Protein AF-A0A938GNL1-F1 (afdb_monomer_lite)

Radius of gyration: 19.64 Å; chains: 1; bounding box: 45×20×61 Å

Secondary structure (DSSP, 8-state):
----HHHHHHHHHHHHHHHHHHHHHHHHHHHHHHHHT-PPPHHHHHHHHHGGGGGHHHHHHHHHHHHHHH-SSS-HHHHHHHHHHHHHHHHHHHHHHHHHHHHHHHHHHT--TTTTTTT-

pLDDT: mean 83.27, std 11.06, range [49.28, 95.38]

Sequence (120 aa):
MRYTLKNAARVAVMQVIIVVLGILGTGASESWWVIAGQPMPAFTHGMIEWGVLLLLIPAVWICWAARIIRDRNVEDELKRLVFLSGFVLTCALFFLMALSTLYVFGSIADFNPTEKADGL

Foldseek 3Di:
DPLDLVLLVVLLVLLVVLLVVLLVLLVVLVVVCVVLVHDQDPLSVCCNVCSVVSNVVSVVLSVVLVVQNPDPPHDVVVNVVSSVVSVVSSVVSNVSSCCSNVVSVVVVVPDDPVVVVVPD

Structure (mmCIF, N/CA/C/O backbone):
data_AF-A0A938GNL1-F1
#
_entry.id   AF-A0A938GNL1-F1
#
loop_
_atom_site.group_PDB
_atom_site.id
_atom_site.type_symbol
_atom_site.label_atom_id
_atom_site.label_alt_id
_atom_site.label_comp_id
_atom_site.label_asym_id
_atom_site.label_entity_id
_atom_site.label_seq_id
_atom_site.pdbx_PDB_ins_code
_atom_site.Cartn_x
_atom_site.Cartn_y
_atom_site.Cartn_z
_atom_site.occupancy
_atom_site.B_iso_or_equiv
_atom_site.auth_seq_id
_atom_site.auth_comp_id
_atom_site.auth_asym_id
_atom_site.auth_atom_id
_atom_site.pdbx_PDB_model_num
ATOM 1 N N . MET A 1 1 ? -6.328 12.160 20.239 1.00 50.81 1 MET A N 1
ATOM 2 C CA . MET A 1 1 ? -7.157 11.882 19.039 1.00 50.81 1 MET A CA 1
ATOM 3 C C . MET A 1 1 ? -8.210 10.847 19.407 1.00 50.81 1 MET A C 1
ATOM 5 O O . MET A 1 1 ? -7.836 9.842 19.988 1.00 50.81 1 MET A O 1
ATOM 9 N N . ARG A 1 2 ? -9.501 11.053 19.105 1.00 57.31 2 ARG A N 1
ATOM 10 C CA . ARG A 1 2 ? -10.501 9.978 19.264 1.00 57.31 2 ARG A CA 1
ATOM 11 C C . ARG A 1 2 ? -10.280 8.932 18.161 1.00 57.31 2 ARG A C 1
ATOM 13 O O . ARG A 1 2 ? -10.420 9.255 16.980 1.00 57.31 2 ARG A O 1
ATOM 20 N N . TYR A 1 3 ? -9.915 7.708 18.539 1.00 66.81 3 TYR A N 1
ATOM 21 C CA . TYR A 1 3 ? -9.743 6.571 17.629 1.00 66.81 3 TYR A CA 1
ATOM 22 C C . TYR A 1 3 ? -11.118 6.096 17.154 1.00 66.81 3 TYR A C 1
ATOM 24 O O . TYR A 1 3 ? -11.794 5.316 17.816 1.00 66.81 3 TYR A O 1
ATOM 32 N N . THR A 1 4 ? -11.579 6.651 16.035 1.00 81.19 4 THR A N 1
ATOM 33 C CA . THR A 1 4 ? -12.898 6.346 15.474 1.00 81.19 4 THR A CA 1
ATOM 34 C C . THR A 1 4 ? -12.761 5.518 14.207 1.00 81.19 4 THR A C 1
ATOM 36 O O . THR A 1 4 ? -11.809 5.687 13.443 1.00 81.19 4 THR A O 1
ATOM 39 N N . LEU A 1 5 ? -13.765 4.680 13.936 1.00 81.81 5 LEU A N 1
ATOM 40 C CA . LEU A 1 5 ? -13.853 3.907 12.696 1.00 81.81 5 LEU A CA 1
ATOM 41 C C . LEU A 1 5 ? -13.752 4.803 11.446 1.00 81.81 5 LEU A C 1
ATOM 43 O O . LEU A 1 5 ? -13.161 4.406 10.449 1.00 81.81 5 LEU A O 1
ATOM 47 N N . LYS A 1 6 ? -14.244 6.049 11.528 1.00 86.06 6 LYS A N 1
ATOM 48 C CA . LYS A 1 6 ? -14.115 7.054 10.461 1.00 86.06 6 LYS A CA 1
ATOM 49 C C . LYS A 1 6 ? -12.653 7.366 10.120 1.00 86.06 6 LYS A C 1
ATOM 51 O O . LYS A 1 6 ? -12.326 7.515 8.948 1.00 86.06 6 LYS A O 1
ATOM 56 N N . ASN A 1 7 ? -11.774 7.448 11.120 1.00 86.94 7 ASN A N 1
ATOM 57 C CA . ASN A 1 7 ? -10.352 7.713 10.893 1.00 86.94 7 ASN A CA 1
ATOM 58 C C . ASN A 1 7 ? -9.652 6.493 10.285 1.00 86.94 7 ASN A C 1
ATOM 60 O O . ASN A 1 7 ? -8.875 6.658 9.352 1.00 86.94 7 ASN A O 1
ATOM 64 N N . ALA A 1 8 ? -9.965 5.280 10.753 1.00 84.56 8 ALA A N 1
ATOM 65 C CA . ALA A 1 8 ? -9.433 4.050 10.162 1.00 84.56 8 ALA A CA 1
ATOM 66 C C . ALA A 1 8 ? -9.865 3.890 8.693 1.00 84.56 8 ALA A C 1
ATOM 68 O O . ALA A 1 8 ? -9.039 3.593 7.836 1.00 84.56 8 ALA A O 1
ATOM 69 N N . ALA A 1 9 ? -11.131 4.187 8.384 1.00 87.31 9 ALA A N 1
ATOM 70 C CA . ALA A 1 9 ? -11.634 4.179 7.013 1.00 87.31 9 ALA A CA 1
ATOM 71 C C . ALA A 1 9 ? -10.902 5.194 6.118 1.00 87.31 9 ALA A C 1
ATOM 73 O O . ALA A 1 9 ? -10.549 4.863 4.992 1.00 87.31 9 ALA A O 1
ATOM 74 N N . ARG A 1 10 ? -10.608 6.406 6.617 1.00 89.62 10 ARG A N 1
ATOM 75 C CA . ARG A 1 10 ? -9.800 7.391 5.872 1.00 89.62 10 ARG A CA 1
ATOM 76 C C . ARG A 1 10 ? -8.398 6.874 5.556 1.00 89.62 10 ARG A C 1
ATOM 78 O O . ARG A 1 10 ? -7.946 7.054 4.432 1.00 89.62 10 ARG A O 1
ATOM 85 N N . VAL A 1 11 ? -7.739 6.219 6.514 1.00 88.62 11 VAL A N 1
ATOM 86 C CA . VAL A 1 11 ? -6.412 5.614 6.302 1.00 88.62 11 VAL A CA 1
ATOM 87 C C . VAL A 1 11 ? -6.481 4.524 5.231 1.00 88.62 11 VAL A C 1
ATOM 89 O O . VAL A 1 11 ? -5.684 4.545 4.300 1.00 88.62 11 VAL A O 1
ATOM 92 N N . ALA A 1 12 ? -7.477 3.637 5.289 1.00 87.69 12 ALA A N 1
ATOM 93 C CA . ALA A 1 12 ? -7.663 2.602 4.270 1.00 87.69 12 ALA A CA 1
ATOM 94 C C . ALA A 1 12 ? -7.909 3.192 2.868 1.00 87.69 12 ALA A C 1
ATOM 96 O O . ALA A 1 12 ? -7.325 2.732 1.892 1.00 87.69 12 ALA A O 1
ATOM 97 N N . VAL A 1 13 ? -8.719 4.252 2.759 1.00 91.69 13 VAL A N 1
ATOM 98 C CA . VAL A 1 13 ? -8.940 4.954 1.482 1.00 91.69 13 VAL A CA 1
ATOM 99 C C . VAL A 1 13 ? -7.642 5.570 0.956 1.00 91.69 13 VAL A C 1
ATOM 101 O O . VAL A 1 13 ? -7.349 5.438 -0.229 1.00 91.69 13 VAL A O 1
ATOM 104 N N . MET A 1 14 ? -6.833 6.194 1.818 1.00 92.12 14 MET A N 1
ATOM 105 C CA . MET A 1 14 ? -5.519 6.717 1.423 1.00 92.12 14 MET A CA 1
ATOM 106 C C . MET A 1 14 ? -4.597 5.608 0.905 1.00 92.12 14 MET A C 1
ATOM 108 O O . MET A 1 14 ? -3.962 5.793 -0.128 1.00 92.12 14 MET A O 1
ATOM 112 N N . GLN A 1 15 ? -4.563 4.448 1.568 1.00 90.75 15 GLN A N 1
ATOM 113 C CA . GLN A 1 15 ? -3.783 3.292 1.113 1.00 90.75 15 GLN A CA 1
ATOM 114 C C . GLN A 1 15 ? -4.225 2.823 -0.278 1.00 90.75 15 GLN A C 1
ATOM 116 O O . GLN A 1 15 ? -3.380 2.599 -1.139 1.00 90.75 15 GLN A O 1
ATOM 121 N N . VAL A 1 16 ? -5.536 2.727 -0.527 1.00 90.75 16 VAL A N 1
ATOM 122 C CA . VAL A 1 16 ? -6.074 2.354 -1.846 1.00 90.75 16 VAL A CA 1
ATOM 123 C C . VAL A 1 16 ? -5.660 3.364 -2.915 1.00 90.75 16 VAL A C 1
ATOM 125 O O . VAL A 1 16 ? -5.181 2.959 -3.969 1.00 90.75 16 VAL A O 1
ATOM 128 N N . ILE A 1 17 ? -5.784 4.667 -2.643 1.00 92.25 17 ILE A N 1
ATOM 129 C CA . ILE A 1 17 ? -5.375 5.717 -3.589 1.00 92.25 17 ILE A CA 1
ATOM 130 C C . ILE A 1 17 ? -3.880 5.610 -3.908 1.00 92.25 17 ILE A C 1
ATOM 132 O O . ILE A 1 17 ? -3.508 5.675 -5.075 1.00 92.25 17 ILE A O 1
ATOM 136 N N . ILE A 1 18 ? -3.031 5.410 -2.895 1.00 91.00 18 ILE A N 1
ATOM 137 C CA . ILE A 1 18 ? -1.581 5.249 -3.074 1.00 91.00 18 ILE A CA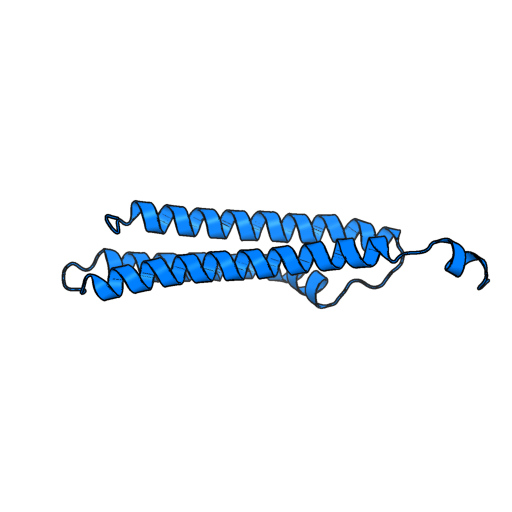 1
ATOM 138 C C . ILE A 1 18 ? -1.271 4.045 -3.965 1.00 91.00 18 ILE A C 1
ATOM 140 O O . ILE A 1 18 ? -0.475 4.170 -4.892 1.00 91.00 18 ILE A O 1
ATOM 144 N N . VAL A 1 19 ? -1.914 2.899 -3.719 1.00 89.38 19 VAL A N 1
ATOM 145 C CA . VAL A 1 19 ? -1.717 1.692 -4.533 1.00 89.38 19 VAL A CA 1
ATOM 146 C C . VAL A 1 19 ? -2.175 1.929 -5.973 1.00 89.38 19 VAL A C 1
ATOM 148 O O . VAL A 1 19 ? -1.433 1.631 -6.900 1.00 89.38 19 VAL A O 1
ATOM 151 N N . VAL A 1 20 ? -3.351 2.524 -6.184 1.00 91.75 20 VAL A N 1
ATOM 152 C CA . VAL A 1 20 ? -3.859 2.806 -7.538 1.00 91.75 20 VAL A CA 1
ATOM 153 C C . VAL A 1 20 ? -2.937 3.768 -8.289 1.00 91.75 20 VAL A C 1
ATOM 155 O O . VAL A 1 20 ? -2.546 3.477 -9.416 1.00 91.75 20 VAL A O 1
ATOM 158 N N . LEU A 1 21 ? -2.552 4.890 -7.672 1.00 90.44 21 LEU A N 1
ATOM 159 C CA . LEU A 1 21 ? -1.647 5.862 -8.294 1.00 90.44 21 LEU A CA 1
ATOM 160 C C . LEU A 1 21 ? -0.271 5.263 -8.574 1.00 90.44 21 LEU A C 1
ATOM 162 O O . LEU A 1 21 ? 0.315 5.559 -9.611 1.00 90.44 21 LEU A O 1
ATOM 166 N N . GLY A 1 22 ? 0.229 4.416 -7.677 1.00 87.56 22 GLY A N 1
ATOM 167 C CA . GLY A 1 22 ? 1.483 3.714 -7.883 1.00 87.56 22 GLY A CA 1
ATOM 168 C C . GLY A 1 22 ? 1.413 2.783 -9.089 1.00 87.56 22 GLY A C 1
ATOM 169 O O . GLY A 1 22 ? 2.222 2.947 -9.987 1.00 87.56 22 GLY A O 1
ATOM 170 N N . ILE A 1 23 ? 0.411 1.898 -9.174 1.00 88.12 23 ILE A N 1
ATOM 171 C CA . ILE A 1 23 ? 0.249 0.968 -10.310 1.00 88.12 23 ILE A CA 1
ATOM 172 C C . ILE A 1 23 ? 0.129 1.738 -11.627 1.00 88.12 23 ILE A C 1
ATOM 174 O O . ILE A 1 23 ? 0.780 1.384 -12.606 1.00 88.12 23 ILE A O 1
ATOM 178 N N . LEU A 1 24 ? -0.673 2.808 -11.654 1.00 88.75 24 LEU A N 1
ATOM 179 C CA . LEU A 1 24 ? -0.819 3.649 -12.842 1.00 88.75 24 LEU A CA 1
ATOM 180 C C . LEU A 1 24 ? 0.493 4.348 -13.213 1.00 88.75 24 LEU A C 1
ATOM 182 O O . LEU A 1 24 ? 0.833 4.407 -14.390 1.00 88.75 24 LEU A O 1
ATOM 186 N N . GLY A 1 25 ? 1.241 4.849 -12.228 1.00 86.00 25 GLY A N 1
ATOM 187 C CA . GLY A 1 25 ? 2.559 5.442 -12.443 1.00 86.00 25 GLY A CA 1
ATOM 188 C C . GLY A 1 25 ? 3.563 4.431 -12.997 1.00 86.00 25 GLY A C 1
ATOM 189 O O . GLY A 1 25 ? 4.254 4.725 -13.970 1.00 86.00 25 GLY A O 1
ATOM 190 N N . THR A 1 26 ? 3.592 3.221 -12.436 1.00 85.06 26 THR A N 1
ATOM 191 C CA . THR A 1 26 ? 4.428 2.113 -12.910 1.00 85.06 26 THR A CA 1
ATOM 192 C C . THR A 1 26 ? 4.040 1.701 -14.335 1.00 85.06 26 THR A C 1
ATOM 194 O O . THR A 1 26 ? 4.913 1.602 -15.193 1.00 85.06 26 THR A O 1
ATOM 197 N N . GLY A 1 27 ? 2.748 1.545 -14.638 1.00 85.00 27 GLY A N 1
ATOM 198 C CA . GLY A 1 27 ? 2.271 1.204 -15.984 1.00 85.00 27 GLY A CA 1
ATOM 199 C C . GLY A 1 27 ? 2.542 2.300 -17.020 1.00 85.00 27 GLY A C 1
ATOM 200 O O . GLY A 1 27 ? 2.989 2.017 -18.126 1.00 85.00 27 GLY A O 1
ATOM 201 N N . ALA A 1 28 ? 2.371 3.575 -16.662 1.00 84.31 28 ALA A N 1
ATOM 202 C CA . ALA A 1 28 ? 2.748 4.685 -17.541 1.00 84.31 28 ALA A CA 1
ATOM 203 C C . ALA A 1 28 ? 4.255 4.676 -17.852 1.00 84.31 28 ALA A C 1
ATOM 205 O O . ALA A 1 28 ? 4.674 5.001 -18.963 1.00 84.31 28 ALA A O 1
ATOM 206 N N . SER A 1 29 ? 5.068 4.263 -16.879 1.00 81.69 29 SER A N 1
ATOM 207 C CA . SER A 1 29 ? 6.518 4.192 -17.019 1.00 81.69 29 SER A CA 1
ATOM 208 C C . SER A 1 29 ? 6.991 3.054 -17.938 1.00 81.69 29 SER A C 1
ATOM 210 O O . SER A 1 29 ? 8.029 3.190 -18.579 1.00 81.69 29 SER A O 1
ATOM 212 N N . GLU A 1 30 ? 6.209 1.979 -18.096 1.00 81.56 30 GLU A N 1
ATOM 213 C CA . GLU A 1 30 ? 6.499 0.871 -19.024 1.00 81.56 30 GLU A CA 1
ATOM 214 C C . GLU A 1 30 ? 6.641 1.354 -20.471 1.00 81.56 30 GLU A C 1
ATOM 216 O O . GLU A 1 30 ? 7.574 0.966 -21.175 1.00 81.56 30 GLU A O 1
ATOM 221 N N . SER A 1 31 ? 5.768 2.274 -20.894 1.00 79.88 31 SER A N 1
ATOM 222 C CA . SER A 1 31 ? 5.814 2.853 -22.243 1.00 79.88 31 SER A CA 1
ATOM 223 C C . SER A 1 31 ? 7.168 3.512 -22.534 1.00 79.88 31 SER A C 1
ATOM 225 O O . SER A 1 31 ? 7.654 3.458 -23.661 1.00 79.88 31 SER A O 1
ATOM 227 N N . TRP A 1 32 ? 7.816 4.083 -21.515 1.00 77.81 32 TRP A N 1
ATOM 228 C CA . TRP A 1 32 ? 9.135 4.700 -21.648 1.00 77.81 32 TRP A CA 1
ATOM 229 C C . TRP A 1 32 ? 10.252 3.675 -21.855 1.00 77.81 32 TRP A C 1
ATOM 231 O O . TRP A 1 32 ? 11.138 3.907 -22.675 1.00 77.81 32 TRP A O 1
ATOM 241 N N . TRP A 1 33 ? 10.203 2.530 -21.170 1.00 76.62 33 TRP A N 1
ATOM 242 C CA . TRP A 1 33 ? 11.189 1.454 -21.344 1.00 76.62 33 TRP A CA 1
ATOM 243 C C . TRP A 1 33 ? 11.131 0.840 -22.740 1.00 76.62 33 TRP A C 1
ATOM 245 O O . TRP A 1 33 ? 12.173 0.604 -23.357 1.00 76.62 33 TRP A O 1
ATOM 255 N N . VAL A 1 34 ? 9.915 0.651 -23.261 1.00 79.88 34 VAL A N 1
ATOM 256 C CA . VAL A 1 34 ? 9.695 0.178 -24.633 1.00 79.88 34 VAL A CA 1
ATOM 257 C C . VAL A 1 34 ? 10.308 1.154 -25.641 1.00 79.88 34 VAL A C 1
ATOM 259 O O . VAL A 1 34 ? 11.008 0.721 -26.554 1.00 79.88 34 VAL A O 1
ATOM 262 N N . ILE A 1 35 ? 10.123 2.466 -25.447 1.00 79.81 35 ILE A N 1
ATOM 263 C CA . ILE A 1 35 ? 10.712 3.504 -26.312 1.00 79.81 35 ILE A CA 1
ATOM 264 C C . ILE A 1 35 ? 12.245 3.541 -26.194 1.00 79.81 35 ILE A C 1
ATOM 266 O O . ILE A 1 35 ? 12.934 3.6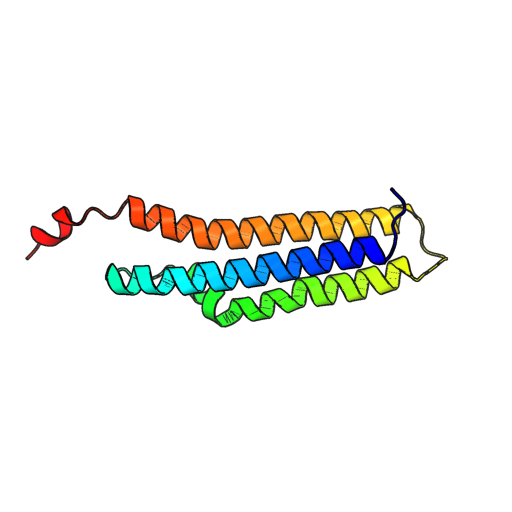71 -27.204 1.00 79.81 35 ILE A O 1
ATOM 270 N N . ALA A 1 36 ? 12.798 3.403 -24.987 1.00 77.94 36 ALA A N 1
ATOM 271 C CA . ALA A 1 36 ? 14.246 3.415 -24.752 1.00 77.94 36 ALA A CA 1
ATOM 272 C C . ALA A 1 36 ? 14.965 2.142 -25.255 1.00 77.94 36 ALA A C 1
ATOM 274 O O . ALA A 1 36 ? 16.203 2.102 -25.323 1.00 77.94 36 ALA A O 1
ATOM 275 N N . GLY A 1 37 ? 14.209 1.088 -25.592 1.00 79.19 37 GLY A N 1
ATOM 276 C CA . GLY A 1 37 ? 14.745 -0.211 -25.998 1.00 79.19 37 GLY A CA 1
ATOM 277 C C . GLY A 1 37 ? 15.608 -0.846 -24.906 1.00 79.19 37 GLY A C 1
ATOM 278 O O . GLY A 1 37 ? 16.636 -1.452 -25.210 1.00 79.19 37 GLY A O 1
ATOM 279 N N . GLN A 1 38 ? 15.248 -0.623 -23.641 1.00 79.50 38 GLN A N 1
ATOM 280 C CA . GLN A 1 38 ? 15.936 -1.167 -22.472 1.00 79.50 38 GLN A CA 1
ATOM 281 C C . GLN A 1 38 ? 15.040 -2.216 -21.796 1.00 79.50 38 GLN A C 1
ATOM 283 O O . GLN A 1 38 ? 13.818 -2.045 -21.764 1.00 79.50 38 GLN A O 1
ATOM 288 N N . PRO A 1 39 ? 15.610 -3.303 -21.251 1.00 79.88 39 PRO A N 1
ATOM 289 C CA . PRO A 1 39 ? 14.828 -4.305 -20.542 1.00 79.88 39 PRO A CA 1
ATOM 290 C C . PRO A 1 39 ? 14.274 -3.715 -19.243 1.00 79.88 39 PRO A C 1
ATOM 292 O O . PRO A 1 39 ? 15.016 -3.160 -18.434 1.00 79.88 39 PRO A O 1
ATOM 295 N N . MET A 1 40 ? 12.965 -3.855 -19.036 1.00 80.44 40 MET A N 1
ATOM 296 C CA . MET A 1 40 ? 12.317 -3.336 -17.838 1.00 80.44 40 MET A CA 1
ATOM 297 C C . MET A 1 40 ? 12.755 -4.125 -16.590 1.00 80.44 40 MET A C 1
ATOM 299 O O . MET A 1 40 ? 12.859 -5.354 -16.642 1.00 80.44 40 MET A O 1
ATOM 303 N N . PRO A 1 41 ? 12.973 -3.461 -15.442 1.00 82.44 41 PRO A N 1
ATOM 304 C CA . PRO A 1 41 ? 13.328 -4.139 -14.203 1.00 82.44 41 PRO A CA 1
ATOM 305 C C . PRO A 1 41 ? 12.240 -5.131 -13.783 1.00 82.44 41 PRO A C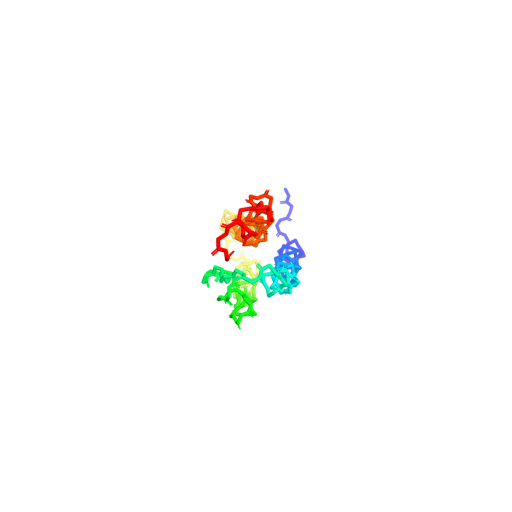 1
ATOM 307 O O . PRO A 1 41 ? 11.053 -4.797 -13.774 1.00 82.44 41 PRO A O 1
ATOM 310 N N . ALA A 1 42 ? 12.643 -6.335 -13.365 1.00 84.69 42 ALA A N 1
ATOM 311 C CA . ALA A 1 42 ? 11.711 -7.402 -12.986 1.00 84.69 42 ALA A CA 1
ATOM 312 C C . ALA A 1 42 ? 10.727 -6.978 -11.880 1.00 84.69 42 ALA A C 1
ATOM 314 O O . ALA A 1 42 ? 9.569 -7.386 -11.883 1.00 84.69 42 ALA A O 1
ATOM 315 N N . PHE A 1 43 ? 11.170 -6.115 -10.958 1.00 83.19 43 PHE A N 1
ATOM 316 C CA . PHE A 1 43 ? 10.319 -5.563 -9.905 1.00 83.19 43 PHE A CA 1
ATOM 317 C C . PHE A 1 43 ? 9.184 -4.692 -10.467 1.00 83.19 43 PHE A C 1
ATOM 319 O O . PHE A 1 43 ? 8.025 -4.891 -10.110 1.00 83.19 43 PHE A O 1
ATOM 326 N N . THR A 1 44 ? 9.501 -3.773 -11.382 1.00 83.25 44 THR A N 1
ATOM 327 C CA . THR A 1 44 ? 8.531 -2.907 -12.073 1.00 83.25 44 THR A CA 1
ATOM 328 C C . THR A 1 44 ? 7.533 -3.741 -12.877 1.00 83.25 44 THR A C 1
ATOM 330 O O . THR A 1 44 ? 6.334 -3.480 -12.831 1.00 83.25 44 THR A O 1
ATOM 333 N N . HIS A 1 45 ? 8.004 -4.797 -13.544 1.00 85.06 45 HIS A N 1
ATOM 334 C CA . HIS A 1 45 ? 7.141 -5.716 -14.290 1.00 85.06 45 HIS A CA 1
ATOM 335 C C . HIS A 1 45 ? 6.186 -6.487 -13.379 1.00 85.06 45 HIS A C 1
ATOM 337 O O . HIS A 1 45 ? 4.976 -6.467 -13.596 1.00 85.06 45 HIS A O 1
ATOM 343 N N . GLY A 1 46 ? 6.696 -7.048 -12.279 1.00 86.69 46 GLY A N 1
ATOM 344 C CA . GLY A 1 46 ? 5.856 -7.703 -11.277 1.00 86.69 46 GLY A CA 1
ATOM 345 C C . GLY A 1 46 ? 4.823 -6.757 -10.655 1.00 86.69 46 GLY A C 1
ATOM 346 O O . GLY A 1 46 ? 3.700 -7.172 -10.378 1.00 86.69 46 GLY A O 1
ATOM 347 N N . MET A 1 47 ? 5.161 -5.476 -10.477 1.00 86.38 47 MET A N 1
ATOM 348 C CA . MET A 1 47 ? 4.222 -4.458 -9.994 1.00 86.38 47 MET A CA 1
ATOM 349 C C . MET A 1 47 ? 3.086 -4.164 -10.979 1.00 86.38 47 MET A C 1
ATOM 351 O O . MET A 1 47 ? 1.976 -3.885 -10.532 1.00 86.38 47 MET A O 1
ATOM 355 N N . ILE A 1 48 ? 3.321 -4.239 -12.288 1.00 85.81 48 ILE A N 1
ATOM 356 C CA . ILE A 1 48 ? 2.276 -4.029 -13.301 1.00 85.81 48 ILE A CA 1
ATOM 357 C C . ILE A 1 48 ? 1.340 -5.237 -13.360 1.00 85.81 48 ILE A C 1
ATOM 359 O O . ILE A 1 48 ? 0.122 -5.070 -13.319 1.00 85.81 48 ILE A O 1
ATOM 363 N N . GLU A 1 49 ? 1.895 -6.448 -13.387 1.00 89.06 49 GLU A N 1
ATOM 364 C CA . GLU A 1 49 ? 1.103 -7.679 -13.490 1.00 89.06 49 GLU A CA 1
ATOM 365 C C . GLU A 1 49 ? 0.307 -7.977 -12.213 1.00 89.06 49 GLU A C 1
ATOM 367 O O . GLU A 1 49 ? -0.877 -8.314 -12.259 1.00 89.06 49 GLU A O 1
ATOM 372 N N . TRP A 1 50 ? 0.955 -7.839 -11.054 1.00 89.94 50 TRP A N 1
ATOM 373 C CA . TRP A 1 50 ? 0.424 -8.309 -9.773 1.00 89.94 50 TRP A CA 1
ATOM 374 C C . TRP A 1 50 ? 0.090 -7.180 -8.802 1.00 89.94 50 TRP A C 1
ATOM 376 O O . TRP A 1 50 ? -0.430 -7.441 -7.716 1.00 89.94 50 TRP A O 1
ATOM 386 N N . GLY A 1 51 ? 0.328 -5.918 -9.171 1.00 85.31 51 GLY A N 1
ATOM 387 C CA . GLY A 1 51 ? 0.108 -4.769 -8.291 1.00 85.31 51 GLY A CA 1
ATOM 388 C C . GLY A 1 51 ? -1.326 -4.652 -7.789 1.00 85.31 51 GLY A C 1
ATOM 389 O O . GLY A 1 51 ? -1.539 -4.234 -6.655 1.00 85.31 51 GLY A O 1
ATOM 390 N N . VAL A 1 52 ? -2.316 -5.104 -8.566 1.00 88.94 52 VAL A N 1
ATOM 391 C CA . VAL A 1 52 ? -3.721 -5.126 -8.129 1.00 88.94 52 VAL A CA 1
ATOM 392 C C . VAL A 1 52 ? -3.927 -5.985 -6.874 1.00 88.94 52 VAL A C 1
ATOM 394 O O . VAL A 1 52 ? -4.770 -5.657 -6.039 1.00 88.94 52 VAL A O 1
ATOM 397 N N . LEU A 1 53 ? -3.117 -7.032 -6.671 1.00 91.69 53 LEU A N 1
ATOM 398 C CA . LEU A 1 53 ? -3.166 -7.858 -5.462 1.00 91.69 53 LEU A CA 1
ATOM 399 C C . LEU A 1 53 ? -2.735 -7.080 -4.213 1.00 91.69 53 LEU A C 1
ATOM 401 O O . LEU A 1 53 ? -3.173 -7.415 -3.112 1.00 91.69 53 LEU A O 1
ATOM 405 N N . LEU A 1 54 ? -1.959 -5.998 -4.354 1.00 89.31 54 LEU A N 1
ATOM 406 C CA . LEU A 1 54 ? -1.609 -5.123 -3.231 1.00 89.31 54 LEU A CA 1
ATOM 407 C C . LEU A 1 54 ? -2.836 -4.420 -2.639 1.00 89.31 54 LEU A C 1
ATOM 409 O O . LEU A 1 54 ? -2.777 -4.015 -1.481 1.00 89.31 54 LEU A O 1
ATOM 413 N N . LEU A 1 55 ? -3.964 -4.335 -3.361 1.00 90.12 55 LEU A N 1
ATOM 414 C CA . LEU A 1 55 ? -5.240 -3.834 -2.825 1.00 90.12 55 LEU A CA 1
ATOM 415 C C . LEU A 1 55 ? -5.854 -4.763 -1.769 1.00 90.12 55 LEU A C 1
ATOM 417 O O . LEU A 1 55 ? -6.659 -4.314 -0.950 1.00 90.12 55 LEU A O 1
ATOM 421 N N . LEU A 1 56 ? -5.456 -6.037 -1.731 1.00 93.00 56 LEU A N 1
ATOM 422 C CA . LEU A 1 56 ? -5.894 -6.959 -0.683 1.00 93.00 56 LEU A CA 1
ATOM 423 C C . LEU A 1 56 ? -5.323 -6.566 0.681 1.00 93.00 56 LEU A C 1
ATOM 425 O O . LEU A 1 56 ? -5.980 -6.770 1.697 1.00 93.00 56 LEU A O 1
ATOM 429 N N . ILE A 1 57 ? -4.139 -5.952 0.718 1.00 92.06 57 ILE A N 1
ATOM 430 C CA . ILE A 1 57 ? -3.477 -5.547 1.961 1.00 92.06 57 ILE A CA 1
ATOM 431 C C . ILE A 1 57 ? -4.304 -4.502 2.741 1.00 92.06 57 ILE A C 1
ATOM 433 O O . ILE A 1 57 ? -4.657 -4.782 3.892 1.00 92.06 57 ILE A O 1
ATOM 437 N N . PRO A 1 58 ? -4.687 -3.339 2.168 1.00 91.31 58 PRO A N 1
ATOM 438 C CA . PRO A 1 58 ? -5.545 -2.380 2.860 1.00 91.31 58 PRO A CA 1
ATOM 439 C C . PRO A 1 58 ? -6.936 -2.950 3.163 1.00 91.31 58 PRO A C 1
ATOM 441 O O . PRO A 1 58 ? -7.506 -2.620 4.204 1.00 91.31 58 PRO A O 1
ATOM 444 N N . ALA A 1 59 ? -7.470 -3.839 2.313 1.00 92.06 59 ALA A N 1
ATOM 445 C CA . ALA A 1 59 ? -8.761 -4.492 2.537 1.00 92.06 59 ALA A CA 1
ATOM 446 C C . ALA A 1 59 ? -8.742 -5.422 3.766 1.00 92.06 59 ALA A C 1
ATOM 448 O O . ALA A 1 59 ? -9.596 -5.320 4.650 1.00 92.06 59 ALA A O 1
ATOM 449 N N . VAL A 1 60 ? -7.738 -6.294 3.873 1.00 94.81 60 VAL A N 1
ATOM 450 C CA . VAL A 1 60 ? -7.561 -7.179 5.034 1.00 94.81 60 VAL A CA 1
ATOM 451 C C . VAL A 1 60 ? -7.304 -6.355 6.294 1.00 94.81 60 VAL A C 1
ATOM 453 O O . VAL A 1 60 ? -7.912 -6.615 7.337 1.00 94.81 60 VAL A O 1
ATOM 456 N N . TRP A 1 61 ? -6.466 -5.318 6.193 1.00 94.94 61 TRP A N 1
ATOM 457 C CA . TRP A 1 61 ? -6.173 -4.437 7.318 1.00 94.94 61 TRP A CA 1
ATOM 458 C C . TRP A 1 61 ? -7.430 -3.729 7.839 1.00 94.94 61 TRP A C 1
ATOM 460 O O . TRP A 1 61 ? -7.674 -3.753 9.046 1.00 94.94 61 TRP A O 1
ATOM 470 N N . ILE A 1 62 ? -8.271 -3.149 6.971 1.00 92.94 62 ILE A N 1
ATOM 471 C CA . ILE A 1 62 ? -9.480 -2.448 7.429 1.00 92.94 62 ILE A CA 1
ATOM 472 C C . ILE A 1 62 ? -10.515 -3.409 8.017 1.00 92.94 62 ILE A C 1
ATOM 474 O O . ILE A 1 62 ? -11.169 -3.054 8.997 1.00 92.94 62 ILE A O 1
ATOM 478 N N . CYS A 1 63 ? -10.640 -4.635 7.495 1.00 93.81 63 CYS A N 1
ATOM 479 C CA . CYS A 1 63 ? -11.494 -5.666 8.090 1.00 93.81 63 CYS A CA 1
ATOM 480 C C . CYS A 1 63 ? -11.042 -6.013 9.514 1.00 93.81 63 CYS A C 1
ATOM 482 O O . CYS A 1 63 ? -11.863 -6.066 10.437 1.00 93.81 63 CYS A O 1
ATOM 484 N N . TRP A 1 64 ? -9.735 -6.201 9.705 1.00 93.62 64 TRP A N 1
ATOM 485 C CA . TRP A 1 64 ? -9.149 -6.468 11.015 1.00 93.62 64 TRP A CA 1
ATOM 486 C C . TRP A 1 64 ? -9.307 -5.273 11.966 1.00 93.62 64 TRP A C 1
ATOM 488 O O . TRP A 1 64 ? -9.802 -5.429 13.085 1.00 93.62 64 TRP A O 1
ATOM 498 N N . ALA A 1 65 ? -9.005 -4.061 11.497 1.00 90.25 65 ALA A N 1
ATOM 499 C CA . ALA A 1 65 ? -9.141 -2.835 12.272 1.00 90.25 65 ALA A CA 1
ATOM 500 C C . ALA A 1 65 ? -10.596 -2.561 12.677 1.00 90.25 65 ALA A C 1
ATOM 502 O O . ALA A 1 65 ? -10.863 -2.209 13.826 1.00 90.25 65 ALA A O 1
ATOM 503 N N . ALA A 1 66 ? -11.555 -2.765 11.770 1.00 91.25 66 ALA A N 1
ATOM 504 C CA . ALA A 1 66 ? -12.976 -2.600 12.056 1.00 91.25 66 ALA A CA 1
ATOM 505 C C . ALA A 1 66 ? -13.459 -3.578 13.133 1.00 91.25 66 ALA A C 1
ATOM 507 O O . ALA A 1 66 ? -14.234 -3.184 14.006 1.00 91.25 66 ALA A O 1
ATOM 508 N N . ARG A 1 67 ? -12.978 -4.829 13.107 1.00 92.31 67 ARG A N 1
ATOM 509 C CA . ARG A 1 67 ? -13.301 -5.832 14.130 1.00 92.31 67 ARG A CA 1
ATOM 510 C C . ARG A 1 67 ? -12.806 -5.402 15.511 1.00 92.31 67 ARG A C 1
ATOM 512 O O . ARG A 1 67 ? -13.585 -5.446 16.457 1.00 92.31 67 ARG A O 1
ATOM 519 N N . ILE A 1 68 ? -11.564 -4.928 15.609 1.00 90.62 68 ILE A N 1
ATOM 520 C CA . ILE A 1 68 ? -10.963 -4.497 16.882 1.00 90.62 68 ILE A CA 1
ATOM 521 C C . ILE A 1 68 ? -11.610 -3.207 17.405 1.00 90.62 68 ILE A C 1
ATOM 523 O O . ILE A 1 68 ? -11.935 -3.111 18.584 1.00 90.62 68 ILE A O 1
ATOM 527 N N . ILE A 1 69 ? -11.848 -2.216 16.540 1.00 87.81 69 ILE A N 1
ATOM 528 C CA . ILE A 1 69 ? -12.427 -0.921 16.943 1.00 87.81 69 ILE A CA 1
ATOM 529 C C . ILE A 1 69 ? -13.893 -1.063 17.378 1.00 87.81 69 ILE A C 1
ATOM 531 O O . ILE A 1 69 ? -14.359 -0.291 18.218 1.00 87.81 69 ILE A O 1
ATOM 535 N N . ARG A 1 70 ? -14.636 -2.021 16.806 1.00 88.12 70 ARG A N 1
ATOM 536 C CA . ARG A 1 70 ? -16.041 -2.277 17.161 1.00 88.12 70 ARG A CA 1
ATOM 537 C C . ARG A 1 70 ? -16.188 -2.959 18.522 1.00 88.12 70 ARG A C 1
ATOM 539 O O . ARG A 1 70 ? -17.240 -2.812 19.146 1.00 88.12 70 ARG A O 1
ATOM 546 N N . ASP A 1 71 ? -15.169 -3.683 18.972 1.00 90.25 71 ASP A N 1
ATOM 547 C CA . ASP A 1 71 ? -15.189 -4.344 20.268 1.00 90.25 71 ASP A CA 1
ATOM 548 C C . ASP A 1 71 ? -14.987 -3.325 21.404 1.00 90.25 71 ASP A C 1
ATOM 550 O O . ASP A 1 71 ? -13.991 -2.596 21.474 1.00 90.25 71 ASP A O 1
ATOM 554 N N . ARG A 1 72 ? -15.978 -3.246 22.299 1.00 85.50 72 ARG A 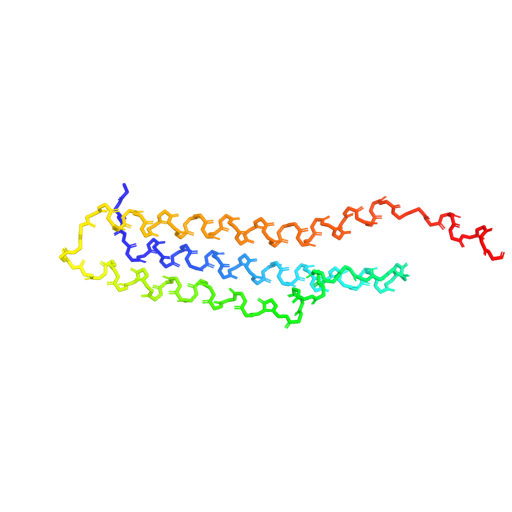N 1
ATOM 555 C CA . ARG A 1 72 ? -15.949 -2.339 23.454 1.00 85.50 72 ARG A CA 1
ATOM 556 C C . ARG A 1 72 ? -15.068 -2.862 24.585 1.00 85.50 72 ARG A C 1
ATOM 558 O O . ARG A 1 72 ? -14.634 -2.050 25.392 1.00 85.50 72 ARG A O 1
ATOM 565 N N . ASN A 1 73 ? -14.794 -4.165 24.616 1.00 91.25 73 ASN A N 1
ATOM 566 C CA . ASN A 1 73 ? -13.985 -4.808 25.651 1.00 91.25 73 ASN A CA 1
ATOM 567 C C . ASN A 1 73 ? -12.483 -4.733 25.355 1.00 91.25 73 ASN A C 1
ATOM 569 O O . ASN A 1 73 ? -11.670 -5.088 26.201 1.00 91.25 73 ASN A O 1
ATOM 573 N N . VAL A 1 74 ? -12.108 -4.277 24.160 1.00 89.56 74 VAL A N 1
ATOM 574 C CA . VAL A 1 74 ? -10.709 -4.103 23.783 1.00 89.56 74 VAL A CA 1
ATOM 575 C C . VAL A 1 74 ? -10.129 -2.835 24.406 1.00 89.56 74 VAL A C 1
ATOM 577 O O . VAL A 1 74 ? -10.696 -1.744 24.269 1.00 89.56 74 VAL A O 1
ATOM 580 N N . GLU A 1 75 ? -8.946 -2.987 24.999 1.00 91.94 75 GLU A N 1
ATOM 581 C CA . GLU A 1 75 ? -8.138 -1.909 25.564 1.00 91.94 75 GLU A CA 1
ATOM 582 C C . GLU A 1 75 ? -7.829 -0.804 24.542 1.00 91.94 75 GLU A C 1
ATOM 584 O O . GLU A 1 75 ? -7.572 -1.044 23.357 1.00 91.94 75 GLU A O 1
ATOM 589 N N . ASP A 1 76 ? -7.818 0.442 25.010 1.00 87.94 76 ASP A N 1
ATOM 590 C CA . ASP A 1 76 ? -7.550 1.602 24.157 1.00 87.94 76 ASP A CA 1
ATOM 591 C C . ASP A 1 76 ? -6.124 1.603 23.586 1.00 87.94 76 ASP A C 1
ATOM 593 O O . ASP A 1 76 ? -5.892 2.129 22.492 1.00 87.94 76 ASP A O 1
ATOM 597 N N . GLU A 1 77 ? -5.177 0.961 24.273 1.00 91.62 77 GLU A N 1
ATOM 598 C CA . GLU A 1 77 ? -3.811 0.775 23.786 1.00 91.62 77 GLU A CA 1
ATOM 599 C C . GLU A 1 77 ? -3.773 -0.099 22.526 1.00 91.62 77 GLU A C 1
ATOM 601 O O . GLU A 1 77 ? -3.130 0.270 21.539 1.00 91.62 77 GLU A O 1
ATOM 606 N N . LEU A 1 78 ? -4.561 -1.178 22.477 1.00 90.38 78 LEU A N 1
ATOM 607 C CA . LEU A 1 78 ? -4.662 -2.014 21.281 1.00 90.38 78 LEU A CA 1
ATOM 608 C C . LEU A 1 78 ? -5.311 -1.251 20.118 1.00 90.38 78 LEU A C 1
ATOM 610 O O . LEU A 1 78 ? -4.831 -1.320 18.987 1.00 90.38 78 LEU A O 1
ATOM 614 N N . LYS A 1 79 ? -6.354 -0.450 20.377 1.00 87.19 79 LYS A N 1
ATOM 615 C CA . LYS A 1 79 ? -6.963 0.421 19.349 1.00 87.19 79 LYS A CA 1
ATOM 616 C C . LYS A 1 79 ? -5.955 1.433 18.792 1.00 87.19 79 LYS A C 1
ATOM 618 O O . LYS A 1 79 ? -5.949 1.698 17.585 1.00 87.19 79 LYS A O 1
ATOM 623 N N . ARG A 1 80 ? -5.082 1.976 19.647 1.00 89.19 80 ARG A N 1
ATOM 624 C CA . ARG A 1 80 ? -3.980 2.859 19.238 1.00 89.19 80 ARG A CA 1
ATOM 625 C C . ARG A 1 80 ? -2.947 2.118 18.390 1.00 89.19 80 ARG A C 1
ATOM 627 O O . ARG A 1 80 ? -2.545 2.659 17.360 1.00 89.19 80 ARG A O 1
ATOM 634 N N . LEU A 1 81 ? -2.548 0.907 18.780 1.00 91.38 81 LEU A N 1
ATOM 635 C CA . LEU A 1 81 ? -1.614 0.074 18.014 1.00 91.38 81 LEU A CA 1
ATOM 636 C C . LEU A 1 81 ? -2.170 -0.288 16.636 1.00 91.38 81 LEU A C 1
ATOM 638 O O . LEU A 1 81 ? -1.456 -0.173 15.644 1.00 91.38 81 LEU A O 1
ATOM 642 N N . VAL A 1 82 ? -3.456 -0.632 16.543 1.00 91.38 82 VAL A N 1
ATOM 643 C CA . VAL A 1 82 ? -4.127 -0.872 15.257 1.00 91.38 82 VAL A CA 1
ATOM 644 C C . VAL A 1 82 ? -4.058 0.370 14.376 1.00 91.38 82 VAL A C 1
ATOM 646 O O . VAL A 1 82 ? -3.659 0.272 13.218 1.00 91.38 82 VAL A O 1
ATOM 64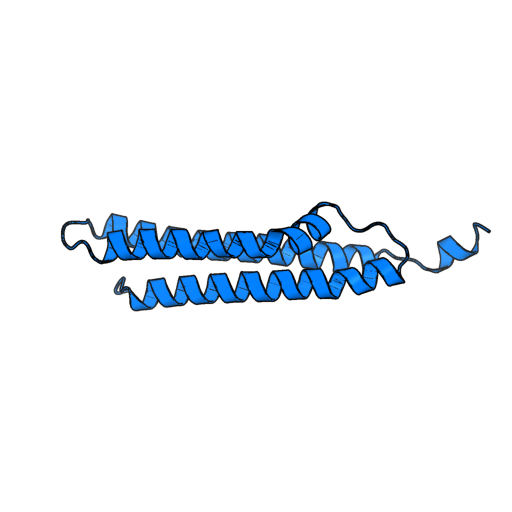9 N N . PHE A 1 83 ? -4.373 1.552 14.907 1.00 88.19 83 PHE A N 1
ATOM 650 C CA . PHE A 1 83 ? -4.276 2.785 14.126 1.00 88.19 83 PHE A CA 1
ATOM 651 C C . PHE A 1 83 ? -2.838 3.065 13.659 1.00 88.19 83 PHE A C 1
ATOM 653 O O . PHE A 1 83 ? -2.625 3.398 12.492 1.00 88.19 83 PHE A O 1
ATOM 660 N N . LEU A 1 84 ? -1.852 2.878 14.542 1.00 93.19 84 LEU A N 1
ATOM 661 C CA . LEU A 1 84 ? -0.437 3.037 14.208 1.00 93.19 84 LEU A CA 1
ATOM 662 C C . LEU A 1 84 ? 0.004 2.040 13.129 1.00 93.19 84 LEU A C 1
ATOM 664 O O . LEU A 1 84 ? 0.690 2.436 12.193 1.00 93.19 84 LEU A O 1
ATOM 668 N N . SER A 1 85 ? -0.452 0.787 13.199 1.00 94.25 85 SER A N 1
ATOM 669 C CA . SER A 1 85 ? -0.171 -0.227 12.176 1.00 94.25 85 SER A CA 1
ATOM 670 C C . SER A 1 85 ? -0.688 0.191 10.796 1.00 94.25 85 SER A C 1
ATOM 672 O O . SER A 1 85 ? 0.012 0.016 9.805 1.00 94.25 85 SER A O 1
ATOM 674 N N . GLY A 1 86 ? -1.861 0.832 10.725 1.00 91.31 86 GLY A N 1
ATOM 675 C CA . GLY A 1 86 ? -2.391 1.379 9.475 1.00 91.31 86 GLY A CA 1
ATOM 676 C C . GLY A 1 86 ? -1.548 2.516 8.925 1.00 91.31 86 GLY A C 1
ATOM 677 O O . GLY A 1 86 ? -1.314 2.595 7.721 1.00 91.31 86 GLY A O 1
ATOM 678 N N . PHE A 1 87 ? -1.055 3.390 9.800 1.00 91.19 87 PHE A N 1
ATOM 679 C CA . PHE A 1 87 ? -0.162 4.467 9.390 1.00 91.19 87 PHE A CA 1
ATOM 680 C C . PHE A 1 87 ? 1.170 3.922 8.857 1.00 91.19 87 PHE A C 1
ATOM 682 O O . PHE A 1 87 ? 1.565 4.275 7.749 1.00 91.19 87 PHE A O 1
ATOM 689 N N . VAL A 1 88 ? 1.805 2.994 9.581 1.00 95.38 88 VAL A N 1
ATOM 690 C CA . VAL A 1 88 ? 3.043 2.329 9.135 1.00 95.38 88 VAL A CA 1
ATOM 691 C C . VAL A 1 88 ? 2.830 1.607 7.805 1.00 95.38 88 VAL A C 1
ATOM 693 O O . VAL A 1 88 ? 3.634 1.772 6.892 1.00 95.38 88 VAL A O 1
ATOM 696 N N . LEU A 1 89 ? 1.718 0.882 7.654 1.00 92.94 89 LEU A N 1
ATOM 697 C CA . LEU A 1 89 ? 1.353 0.228 6.400 1.00 92.94 89 LEU A CA 1
ATOM 698 C C . LEU A 1 89 ? 1.199 1.237 5.252 1.00 92.94 89 LEU A C 1
ATOM 700 O O . LEU A 1 89 ? 1.661 0.986 4.144 1.00 92.94 89 LEU A O 1
ATOM 704 N N . THR A 1 90 ? 0.596 2.397 5.518 1.00 91.50 90 THR A N 1
ATOM 705 C CA . THR A 1 90 ? 0.452 3.472 4.522 1.00 91.50 90 THR A CA 1
ATOM 706 C C . THR A 1 90 ? 1.812 3.989 4.067 1.00 91.50 90 THR A C 1
ATOM 708 O O . THR A 1 90 ? 2.049 4.101 2.867 1.00 91.50 90 THR A O 1
ATOM 711 N N . CYS A 1 91 ? 2.721 4.261 5.007 1.00 93.56 91 CYS A N 1
ATOM 712 C CA . CYS A 1 91 ? 4.083 4.676 4.685 1.00 93.56 91 CYS A CA 1
ATOM 713 C C . CYS A 1 91 ? 4.817 3.598 3.880 1.00 93.56 91 CYS A C 1
ATOM 715 O O . CYS A 1 91 ? 5.425 3.919 2.866 1.00 93.56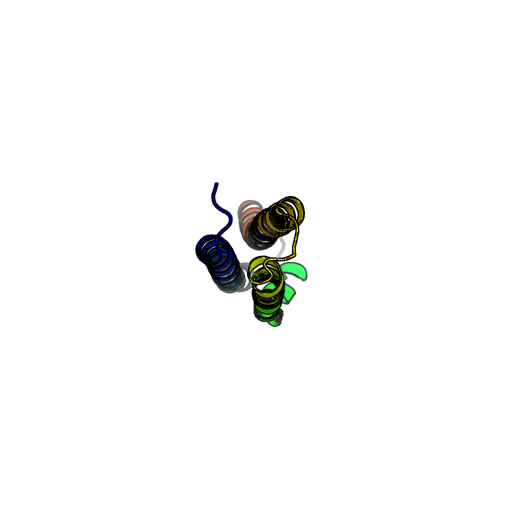 91 CYS A O 1
ATOM 717 N N . ALA A 1 92 ? 4.726 2.329 4.286 1.00 92.94 92 ALA A N 1
ATOM 718 C CA . ALA A 1 92 ? 5.375 1.220 3.590 1.00 92.94 92 ALA A CA 1
ATOM 719 C C . ALA A 1 92 ? 4.883 1.080 2.142 1.00 92.94 92 ALA A C 1
ATOM 721 O O . ALA A 1 92 ? 5.702 0.998 1.230 1.00 92.94 92 ALA A O 1
ATOM 722 N N . LEU A 1 93 ? 3.563 1.122 1.920 1.00 89.75 93 LEU A N 1
ATOM 723 C CA . LEU A 1 93 ? 2.982 1.103 0.576 1.00 89.75 93 LEU A CA 1
ATOM 724 C C . LEU A 1 93 ? 3.446 2.311 -0.239 1.00 89.75 93 LEU A C 1
ATOM 726 O O . LEU A 1 93 ? 3.871 2.146 -1.375 1.00 89.75 93 LEU A O 1
ATOM 730 N N . PHE A 1 94 ? 3.431 3.510 0.346 1.00 91.12 94 PHE A N 1
ATOM 731 C CA . PHE A 1 94 ? 3.906 4.713 -0.334 1.00 91.12 94 PHE A CA 1
ATOM 732 C C . PHE A 1 94 ? 5.365 4.591 -0.779 1.00 91.12 94 PHE A C 1
ATOM 734 O O . PHE A 1 94 ? 5.656 4.843 -1.943 1.00 91.12 94 PHE A O 1
ATOM 741 N N . PHE A 1 95 ? 6.271 4.169 0.109 1.00 92.12 95 PHE A N 1
ATOM 742 C CA . PHE A 1 95 ? 7.679 3.980 -0.242 1.00 92.12 95 PHE A CA 1
ATOM 743 C C . PHE A 1 95 ? 7.865 2.893 -1.298 1.00 92.12 95 PHE A C 1
ATOM 745 O O . PHE A 1 95 ? 8.643 3.097 -2.222 1.00 92.12 95 PHE A O 1
ATOM 752 N N . LEU A 1 96 ? 7.136 1.779 -1.206 1.00 89.19 96 LEU A N 1
ATOM 753 C CA . LEU A 1 96 ? 7.181 0.715 -2.208 1.00 89.19 96 LEU A CA 1
ATOM 754 C C . LEU A 1 96 ? 6.792 1.243 -3.598 1.00 89.19 96 LEU A C 1
ATOM 756 O O . LEU A 1 96 ? 7.546 1.063 -4.554 1.00 89.19 96 LEU A O 1
ATOM 760 N N . MET A 1 97 ? 5.659 1.952 -3.696 1.00 86.62 97 MET A N 1
ATOM 761 C CA . MET A 1 97 ? 5.207 2.536 -4.963 1.00 86.62 97 MET A CA 1
ATOM 762 C C . MET A 1 97 ? 6.183 3.609 -5.455 1.00 86.62 97 MET A C 1
ATOM 764 O O . MET A 1 97 ? 6.563 3.606 -6.623 1.00 86.62 97 MET A O 1
ATOM 768 N N . ALA A 1 98 ? 6.625 4.508 -4.571 1.00 86.69 98 ALA A N 1
ATOM 769 C CA . ALA A 1 98 ? 7.543 5.586 -4.917 1.00 86.69 98 ALA A CA 1
ATOM 770 C C . ALA A 1 98 ? 8.886 5.046 -5.417 1.00 86.69 98 ALA A C 1
ATOM 772 O O . ALA A 1 98 ? 9.385 5.537 -6.421 1.00 86.69 98 ALA A O 1
ATOM 773 N N . LEU A 1 99 ? 9.445 4.018 -4.775 1.00 84.88 99 LEU A N 1
ATOM 774 C CA . LEU A 1 99 ? 10.670 3.362 -5.233 1.00 84.88 99 LEU A CA 1
ATOM 775 C C . LEU A 1 99 ? 10.476 2.714 -6.604 1.00 84.88 99 LEU A C 1
ATOM 777 O O . LEU A 1 99 ? 11.341 2.878 -7.458 1.00 84.88 99 LEU A O 1
ATOM 781 N N . SER A 1 100 ? 9.340 2.047 -6.842 1.00 81.12 100 SER A N 1
ATOM 782 C CA . SER A 1 100 ? 9.042 1.450 -8.152 1.00 81.12 100 SER A CA 1
ATOM 783 C C . SER A 1 100 ? 9.059 2.493 -9.273 1.00 81.12 100 SER A C 1
ATOM 785 O O . SER A 1 100 ? 9.646 2.264 -10.326 1.00 81.12 100 SER A O 1
ATOM 787 N N . THR A 1 101 ? 8.483 3.669 -9.016 1.00 77.12 101 THR A N 1
ATOM 788 C CA . THR A 1 101 ? 8.368 4.753 -9.991 1.00 77.12 101 THR A CA 1
ATOM 789 C C . THR A 1 101 ? 9.678 5.533 -10.131 1.00 77.12 101 THR A C 1
ATOM 791 O O . THR A 1 101 ? 10.119 5.814 -11.242 1.00 77.12 101 THR A O 1
ATOM 794 N N . LEU A 1 102 ? 10.339 5.870 -9.019 1.00 78.81 102 LEU A N 1
ATOM 795 C CA . LEU A 1 102 ? 11.599 6.622 -9.015 1.00 78.81 102 LEU A CA 1
ATOM 796 C C . LEU A 1 102 ? 12.751 5.826 -9.622 1.00 78.81 102 LEU A C 1
ATOM 798 O O . LEU A 1 102 ? 13.592 6.422 -10.287 1.00 78.81 102 LEU A O 1
ATOM 802 N N . TYR A 1 103 ? 12.779 4.503 -9.444 1.00 75.12 103 TYR A N 1
ATOM 803 C CA . TYR A 1 103 ? 13.775 3.655 -10.099 1.00 75.12 103 TYR A CA 1
ATOM 804 C C . TYR A 1 103 ? 13.695 3.780 -11.626 1.00 75.12 103 TYR A C 1
ATOM 806 O O . TYR A 1 103 ? 14.721 3.848 -12.300 1.00 75.12 103 TYR A O 1
ATOM 814 N N . VAL A 1 104 ? 12.480 3.910 -12.170 1.00 69.12 104 VAL A N 1
ATOM 815 C CA . VAL A 1 104 ? 12.288 4.157 -13.602 1.00 69.12 104 VAL A CA 1
ATOM 816 C C . VAL A 1 104 ? 12.815 5.532 -14.002 1.00 69.12 104 VAL A C 1
ATOM 818 O O . VAL A 1 104 ? 13.616 5.623 -14.929 1.00 69.12 104 VAL A O 1
ATOM 821 N N . PHE A 1 105 ? 12.455 6.593 -13.280 1.00 68.94 105 PHE A N 1
ATOM 822 C CA . PHE A 1 105 ? 12.951 7.938 -13.597 1.00 68.94 105 PHE A CA 1
ATOM 823 C C . PHE A 1 105 ? 14.474 8.077 -13.470 1.00 68.94 105 PHE A C 1
ATOM 825 O O . PHE A 1 105 ? 15.083 8.742 -14.304 1.00 68.94 105 PHE A O 1
ATOM 832 N N . GLY A 1 106 ? 15.095 7.428 -12.481 1.00 70.25 106 GLY A N 1
ATOM 833 C CA . GLY A 1 106 ? 16.552 7.401 -12.330 1.00 70.25 106 GLY A CA 1
ATOM 834 C C . GLY A 1 106 ? 17.240 6.742 -13.524 1.00 70.25 106 GLY A C 1
ATOM 835 O O . GLY A 1 106 ? 18.129 7.336 -14.121 1.00 70.25 106 GLY A O 1
ATOM 836 N N . SER A 1 107 ? 16.748 5.576 -13.956 1.00 65.62 107 SER A N 1
ATOM 837 C CA . SER A 1 107 ? 17.305 4.880 -15.126 1.00 65.62 107 SER A CA 1
ATOM 838 C C . SER A 1 107 ? 17.191 5.674 -16.436 1.00 65.62 107 SER A C 1
ATOM 840 O O . SER A 1 107 ? 18.028 5.526 -17.321 1.00 65.62 107 SER A O 1
ATOM 842 N N . ILE A 1 108 ? 16.171 6.533 -16.557 1.00 62.41 108 ILE A N 1
ATOM 843 C CA . ILE A 1 108 ? 15.988 7.415 -17.716 1.00 62.41 108 ILE A CA 1
ATOM 844 C C . ILE A 1 108 ? 17.015 8.552 -17.695 1.00 62.41 108 ILE A C 1
ATOM 846 O O . ILE A 1 108 ? 17.515 8.929 -18.750 1.00 62.41 108 ILE A O 1
ATOM 850 N N . ALA A 1 109 ? 17.339 9.104 -16.522 1.00 66.19 109 ALA A N 1
ATOM 851 C CA . ALA A 1 109 ? 18.319 10.185 -16.401 1.00 66.19 109 ALA A CA 1
ATOM 852 C C . ALA A 1 109 ? 19.743 9.733 -16.767 1.00 66.19 109 ALA A C 1
ATOM 854 O O . ALA A 1 109 ? 20.505 10.520 -17.325 1.00 66.19 109 ALA A O 1
ATOM 855 N N . ASP A 1 110 ? 20.067 8.464 -16.513 1.00 66.44 110 ASP A N 1
ATOM 856 C CA . ASP A 1 110 ? 21.357 7.861 -16.868 1.00 66.44 110 ASP A CA 1
ATOM 857 C C . ASP A 1 110 ? 21.431 7.414 -18.345 1.00 66.44 110 ASP A C 1
ATOM 859 O O . ASP A 1 110 ? 22.485 6.986 -18.820 1.00 66.44 110 ASP A O 1
ATOM 863 N N . PHE A 1 111 ? 20.333 7.509 -19.107 1.00 63.00 111 PHE A N 1
ATOM 864 C CA . PHE A 1 111 ? 20.310 7.134 -20.519 1.00 63.00 111 PHE A CA 1
ATOM 865 C C . PHE A 1 111 ? 21.019 8.192 -21.377 1.00 63.00 111 PHE A C 1
ATOM 867 O O . PHE A 1 111 ? 20.438 9.221 -21.724 1.00 63.00 111 PHE A O 1
ATOM 874 N N . ASN A 1 112 ? 22.270 7.920 -21.763 1.00 63.97 112 ASN A N 1
ATOM 875 C CA . ASN A 1 112 ? 23.007 8.731 -22.728 1.00 63.97 112 ASN A CA 1
ATOM 876 C C . ASN A 1 112 ? 22.822 8.189 -24.166 1.00 63.97 112 ASN A C 1
ATOM 878 O O . ASN A 1 112 ? 23.408 7.161 -24.515 1.00 63.97 112 ASN A O 1
ATOM 882 N N . PRO A 1 113 ? 22.033 8.850 -25.034 1.00 60.84 113 PRO A N 1
ATOM 883 C CA . PRO A 1 113 ? 21.738 8.348 -26.377 1.00 60.84 113 PRO A CA 1
ATOM 884 C C . PRO A 1 113 ? 22.957 8.313 -27.311 1.00 60.84 113 PRO A C 1
ATOM 886 O O . PRO A 1 113 ? 22.900 7.635 -28.336 1.00 60.84 113 PRO A O 1
ATOM 889 N N . THR A 1 114 ? 24.053 9.009 -26.987 1.00 59.50 114 THR A N 1
ATOM 890 C CA . THR A 1 114 ? 25.235 9.081 -27.860 1.00 59.50 114 THR A CA 1
ATOM 891 C C . THR A 1 114 ? 26.084 7.807 -27.845 1.00 59.50 114 THR A C 1
ATOM 893 O O . THR A 1 114 ? 26.652 7.467 -28.872 1.00 59.50 114 THR A O 1
ATOM 896 N N . GLU A 1 115 ? 26.121 7.040 -26.748 1.00 57.94 115 GLU A N 1
ATOM 897 C CA . GLU A 1 115 ? 26.918 5.795 -26.679 1.00 57.94 115 GLU A CA 1
ATOM 898 C C . GLU A 1 115 ? 26.360 4.660 -27.553 1.00 57.94 115 GLU A C 1
ATOM 900 O O . GLU A 1 115 ? 27.115 3.813 -28.023 1.00 57.94 115 GLU A O 1
ATOM 905 N N . LYS A 1 116 ? 25.044 4.632 -27.813 1.00 54.25 116 LYS A N 1
ATOM 906 C CA . LYS A 1 116 ? 24.443 3.618 -28.700 1.00 54.25 116 LYS A CA 1
ATOM 907 C C . LYS A 1 116 ? 24.730 3.872 -30.186 1.00 54.25 116 LYS A C 1
ATOM 909 O O . LYS A 1 116 ? 24.568 2.947 -30.977 1.00 54.25 116 LYS A O 1
ATOM 914 N N . ALA A 1 117 ? 25.123 5.089 -30.571 1.00 57.31 117 ALA A N 1
ATOM 915 C CA . ALA A 1 117 ? 25.376 5.439 -31.970 1.00 57.31 117 ALA A CA 1
ATOM 916 C C . ALA A 1 117 ? 26.771 5.007 -32.458 1.00 57.31 117 ALA A C 1
ATOM 918 O O . ALA A 1 117 ? 26.929 4.747 -33.645 1.00 57.31 117 ALA A O 1
ATOM 919 N N . ASP A 1 118 ? 27.742 4.863 -31.552 1.00 57.69 118 ASP A N 1
ATOM 920 C CA . ASP A 1 118 ? 29.140 4.554 -31.894 1.00 57.69 118 ASP A CA 1
ATOM 921 C C . ASP A 1 118 ? 29.451 3.040 -31.907 1.00 57.69 118 ASP A C 1
ATOM 923 O O . ASP A 1 118 ? 30.572 2.627 -32.200 1.00 57.69 118 ASP A O 1
ATOM 927 N N . GLY A 1 119 ? 28.465 2.201 -31.569 1.00 56.91 119 GLY A N 1
ATOM 928 C CA . GLY A 1 119 ? 28.587 0.739 -31.495 1.00 56.91 119 GLY A CA 1
ATOM 929 C C . GLY A 1 119 ? 28.053 -0.035 -32.708 1.00 56.91 119 GLY A C 1
ATOM 930 O O . GLY A 1 119 ? 27.928 -1.258 -32.611 1.00 56.91 119 GLY A O 1
ATOM 931 N N . LEU A 1 120 ? 27.706 0.650 -33.806 1.00 49.28 120 LEU A N 1
ATOM 932 C CA . LEU A 1 120 ? 27.248 0.062 -35.075 1.00 49.28 120 LEU A CA 1
ATOM 933 C C . LEU A 1 120 ? 28.196 0.404 -36.228 1.00 49.28 120 LEU A C 1
ATOM 935 O O . LEU A 1 120 ? 28.507 1.601 -36.402 1.00 49.28 120 LEU A O 1
#